Protein AF-A0A177KLY6-F1 (afdb_monomer)

Radius of gyration: 17.16 Å; Cα contacts (8 Å, |Δi|>4): 211; chains: 1; bounding box: 44×22×56 Å

Nearest PDB structures (foldseek):
  7yfz-assembly1_y  TM=7.724E-01  e=1.434E-05  uncultured cyanophage
  3pqi-assembly1_A  TM=6.441E-01  e=3.588E-03  Bacteriophage sp.
  7qo5-assembly1_I  TM=6.686E-01  e=2.870E-01  Saccharomyces cerevisiae
  5gjq-assembly1_J  TM=6.027E-01  e=7.962E-01  Homo sapiens
  7oyb-assembly1_X2  TM=3.563E-01  e=3.047E-01  Danio rerio

Sequence (114 aa):
MAGTDSIFYQRLLEDFSAQLYVAAPARVIKLNPDRTADVVPLFKEDGAEASPLLGVPYLRHIEAGEGVSSIKKGSAVWLNFADRAIDNMVGAKSFDPEFSRRHERKDAVIVGVF

Structure (mmCIF, N/CA/C/O backbone):
data_AF-A0A177KLY6-F1
#
_entry.id   AF-A0A177KLY6-F1
#
loop_
_atom_site.group_PDB
_atom_site.id
_atom_site.type_symbol
_atom_site.label_atom_id
_atom_site.label_alt_id
_atom_site.label_comp_id
_atom_site.label_asym_id
_atom_site.label_entity_id
_atom_site.label_seq_id
_atom_site.pdbx_PDB_ins_code
_atom_site.Cartn_x
_atom_site.Cartn_y
_atom_site.Cartn_z
_atom_site.occupancy
_atom_site.B_iso_or_equiv
_atom_site.auth_seq_id
_atom_site.auth_comp_id
_atom_site.auth_asym_id
_atom_site.auth_atom_id
_atom_site.pdbx_PDB_model_num
ATOM 1 N N . MET A 1 1 ? 24.261 -9.772 -31.778 1.00 53.41 1 MET A N 1
ATOM 2 C CA . MET A 1 1 ? 23.465 -8.540 -31.604 1.00 53.41 1 MET A CA 1
ATOM 3 C C . MET A 1 1 ? 22.012 -8.958 -31.541 1.00 53.41 1 MET A C 1
ATOM 5 O O . MET A 1 1 ? 21.583 -9.651 -32.453 1.00 53.41 1 MET A O 1
ATOM 9 N N . ALA A 1 2 ? 21.293 -8.632 -30.467 1.00 59.81 2 ALA A N 1
ATOM 10 C CA . ALA A 1 2 ? 19.843 -8.806 -30.458 1.00 59.81 2 ALA A CA 1
ATOM 11 C C . ALA A 1 2 ? 19.239 -7.889 -31.539 1.00 59.81 2 ALA A C 1
ATOM 13 O O . ALA A 1 2 ? 19.708 -6.760 -31.700 1.00 59.81 2 ALA A O 1
ATOM 14 N N . GLY A 1 3 ? 18.282 -8.387 -32.324 1.00 81.25 3 GLY A N 1
ATOM 15 C CA . GLY A 1 3 ? 17.629 -7.590 -33.365 1.00 81.25 3 GLY A CA 1
ATOM 16 C C . GLY A 1 3 ? 16.824 -6.435 -32.762 1.00 81.25 3 GLY A C 1
ATOM 17 O O . GLY A 1 3 ? 16.441 -6.491 -31.593 1.00 81.25 3 GLY A O 1
ATOM 18 N N . THR A 1 4 ? 16.549 -5.396 -33.553 1.00 81.88 4 THR A N 1
ATOM 19 C CA . THR A 1 4 ? 15.761 -4.217 -33.140 1.00 81.88 4 THR A CA 1
ATOM 20 C C . THR A 1 4 ? 14.429 -4.603 -32.486 1.00 81.88 4 THR A C 1
ATOM 22 O O . THR A 1 4 ? 14.054 -4.029 -31.464 1.00 81.88 4 THR A O 1
ATOM 25 N N . ASP A 1 5 ? 13.772 -5.644 -33.001 1.00 86.88 5 ASP A N 1
ATOM 26 C CA . ASP A 1 5 ? 12.518 -6.175 -32.459 1.00 86.88 5 ASP A CA 1
ATOM 27 C C . ASP A 1 5 ? 12.691 -6.744 -31.044 1.00 86.88 5 ASP A C 1
ATOM 29 O O . ASP A 1 5 ? 11.856 -6.515 -30.173 1.00 86.88 5 ASP A O 1
ATOM 33 N N . SER A 1 6 ? 13.802 -7.435 -30.768 1.00 90.81 6 SER A N 1
ATOM 34 C CA . SER A 1 6 ? 14.091 -7.976 -29.434 1.00 90.81 6 SER A CA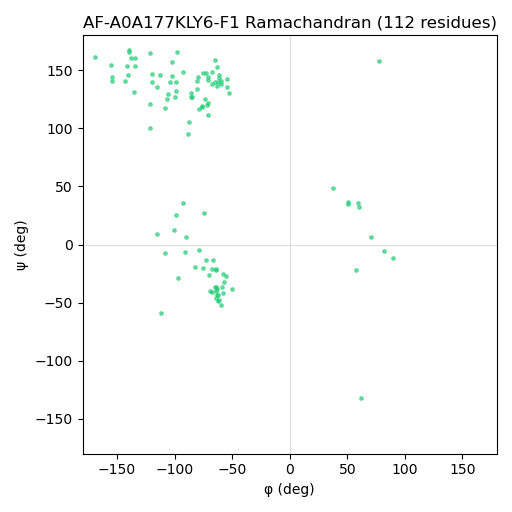 1
ATOM 35 C C . SER A 1 6 ? 14.242 -6.867 -28.392 1.00 90.81 6 SER A C 1
ATOM 37 O O . SER A 1 6 ? 13.767 -7.020 -27.271 1.00 90.81 6 SER A O 1
ATOM 39 N N . ILE A 1 7 ? 14.854 -5.739 -28.768 1.00 90.88 7 ILE A N 1
ATOM 40 C CA . ILE A 1 7 ? 14.999 -4.572 -27.885 1.00 90.88 7 ILE A CA 1
ATOM 41 C C . ILE A 1 7 ? 13.632 -3.934 -27.614 1.00 90.88 7 ILE A C 1
ATOM 43 O O . ILE A 1 7 ? 13.353 -3.551 -26.479 1.00 90.88 7 ILE A O 1
ATOM 47 N N . PHE A 1 8 ? 12.772 -3.838 -28.634 1.00 93.94 8 PHE A N 1
ATOM 48 C CA . PHE A 1 8 ? 11.411 -3.329 -28.469 1.00 93.94 8 PHE A CA 1
ATOM 49 C C . PHE A 1 8 ? 10.605 -4.178 -27.479 1.00 93.94 8 PHE A C 1
ATOM 51 O O . PHE A 1 8 ? 10.075 -3.637 -26.510 1.00 93.94 8 PHE A O 1
ATOM 58 N N . TYR A 1 9 ? 10.552 -5.501 -27.672 1.00 94.88 9 TYR A N 1
ATOM 59 C CA . TYR A 1 9 ? 9.793 -6.380 -26.776 1.00 94.88 9 TYR A CA 1
ATOM 60 C C . TYR A 1 9 ? 10.360 -6.405 -25.361 1.00 94.88 9 TYR A C 1
ATOM 62 O O . TYR A 1 9 ? 9.592 -6.445 -24.407 1.00 94.88 9 TYR A O 1
ATOM 70 N N . GLN A 1 10 ? 11.683 -6.347 -25.210 1.00 94.25 10 GLN A N 1
ATOM 71 C CA . GLN A 1 10 ? 12.295 -6.287 -23.890 1.00 94.25 10 GLN A CA 1
ATOM 72 C C . GLN A 1 10 ? 11.856 -5.031 -23.128 1.00 94.25 10 GLN A C 1
ATOM 74 O O . GLN A 1 10 ? 11.395 -5.144 -21.997 1.00 94.25 10 GLN A O 1
ATOM 79 N N . ARG A 1 11 ? 11.910 -3.857 -23.768 1.00 93.38 11 ARG A N 1
ATOM 80 C CA . ARG A 1 11 ? 11.445 -2.603 -23.155 1.00 93.38 11 ARG A CA 1
ATOM 81 C C . ARG A 1 11 ? 9.958 -2.637 -22.839 1.00 93.38 11 ARG A C 1
ATOM 83 O O . ARG A 1 11 ? 9.568 -2.264 -21.746 1.00 93.38 11 ARG A O 1
ATOM 90 N N . LEU A 1 12 ? 9.139 -3.155 -23.756 1.00 93.62 12 LEU A N 1
ATOM 91 C CA . LEU A 1 12 ? 7.704 -3.308 -23.521 1.00 93.62 12 LEU A CA 1
ATOM 92 C C . LEU A 1 12 ? 7.419 -4.181 -22.288 1.00 93.62 12 LEU A C 1
ATOM 94 O O . LEU A 1 12 ? 6.531 -3.863 -21.503 1.00 93.62 12 LEU A O 1
ATOM 98 N N . LEU A 1 13 ? 8.161 -5.279 -22.117 1.00 94.25 13 LEU A N 1
ATOM 99 C CA . LEU A 1 13 ? 8.013 -6.167 -20.964 1.00 94.25 13 LEU A CA 1
ATOM 100 C C . LEU A 1 13 ? 8.497 -5.514 -19.667 1.00 94.25 13 LEU A C 1
ATOM 102 O O . LEU A 1 13 ? 7.849 -5.687 -18.635 1.00 94.25 13 LEU A O 1
ATOM 106 N N . GLU A 1 14 ? 9.602 -4.772 -19.712 1.00 92.38 14 GLU A N 1
ATOM 107 C CA . GLU A 1 14 ? 10.123 -4.004 -18.576 1.00 92.38 14 GLU A CA 1
ATOM 108 C C . GLU A 1 14 ? 9.116 -2.922 -18.146 1.00 92.38 14 GLU A C 1
ATOM 110 O O . GLU A 1 14 ? 8.734 -2.878 -16.975 1.00 92.38 14 GLU A O 1
ATOM 115 N N . ASP A 1 15 ? 8.598 -2.141 -19.097 1.00 90.81 15 ASP A N 1
ATOM 116 C CA . ASP A 1 15 ? 7.612 -1.081 -18.862 1.00 90.81 15 ASP A CA 1
ATOM 117 C C . ASP A 1 15 ? 6.293 -1.640 -18.320 1.00 90.81 15 ASP A C 1
ATOM 119 O O . ASP A 1 15 ? 5.719 -1.098 -17.375 1.00 90.81 15 ASP A O 1
ATOM 123 N N . PHE A 1 16 ? 5.811 -2.748 -18.889 1.00 90.62 16 PHE A N 1
ATOM 124 C CA . PHE A 1 16 ? 4.601 -3.408 -18.410 1.00 90.62 16 PHE A CA 1
ATOM 125 C C . PHE A 1 16 ? 4.788 -3.948 -16.989 1.00 90.62 16 PHE A C 1
ATOM 127 O O . PHE A 1 16 ? 3.940 -3.727 -16.128 1.00 90.62 16 PHE A O 1
ATOM 134 N N . SER A 1 17 ? 5.915 -4.613 -16.721 1.00 88.62 17 SER A N 1
ATOM 135 C CA . SER A 1 17 ? 6.206 -5.183 -15.401 1.00 88.62 17 SER A CA 1
ATOM 136 C C . SER A 1 17 ? 6.335 -4.102 -14.329 1.00 88.62 17 SER A C 1
ATOM 138 O O . SER A 1 17 ? 5.869 -4.301 -13.210 1.00 88.62 17 SER A O 1
ATOM 140 N N . ALA A 1 18 ? 6.904 -2.941 -14.668 1.00 86.75 18 ALA A N 1
ATOM 141 C CA . ALA A 1 18 ? 7.018 -1.800 -13.760 1.00 86.75 18 ALA A CA 1
ATOM 142 C C . ALA A 1 18 ? 5.655 -1.213 -13.345 1.00 86.75 18 ALA A C 1
ATOM 144 O O . ALA A 1 18 ? 5.557 -0.573 -12.299 1.00 86.75 18 ALA A O 1
ATOM 145 N N . GLN A 1 19 ? 4.600 -1.447 -14.133 1.00 88.56 19 GLN A N 1
ATOM 146 C CA . GLN A 1 19 ? 3.236 -0.998 -13.834 1.00 88.56 19 GLN A CA 1
ATOM 147 C C . GLN A 1 19 ? 2.411 -2.027 -13.047 1.00 88.56 19 GLN A C 1
ATOM 149 O O . GLN A 1 19 ? 1.296 -1.720 -12.625 1.00 88.56 19 GLN A O 1
ATOM 154 N N . LEU A 1 20 ? 2.935 -3.237 -12.824 1.00 91.25 20 LEU A N 1
ATOM 155 C CA . LEU A 1 20 ? 2.264 -4.269 -12.038 1.00 91.25 20 LEU A CA 1
ATOM 156 C C . LEU A 1 20 ? 2.617 -4.122 -10.557 1.00 91.25 20 LEU A C 1
ATOM 158 O O . LEU A 1 20 ? 3.613 -4.663 -10.073 1.00 91.25 20 LEU A O 1
ATOM 162 N N . TYR A 1 21 ? 1.768 -3.424 -9.809 1.00 92.81 21 TYR A N 1
ATOM 163 C CA . TYR A 1 21 ? 1.913 -3.357 -8.361 1.00 92.81 21 TYR A CA 1
ATOM 164 C C . TYR A 1 21 ? 1.428 -4.674 -7.738 1.00 92.81 21 TYR A C 1
ATOM 166 O O . TYR A 1 21 ? 0.274 -5.060 -7.895 1.00 92.81 21 TYR A O 1
ATOM 174 N N . VAL A 1 22 ? 2.328 -5.378 -7.044 1.00 94.69 22 VAL A N 1
ATOM 175 C CA . VAL A 1 22 ? 2.052 -6.690 -6.421 1.00 94.69 22 VAL A CA 1
ATOM 176 C C . VAL A 1 22 ? 2.071 -6.584 -4.903 1.00 94.69 22 VAL A C 1
ATOM 178 O O . VAL A 1 22 ? 1.069 -6.832 -4.233 1.00 94.69 22 VAL A O 1
ATOM 181 N N . ALA A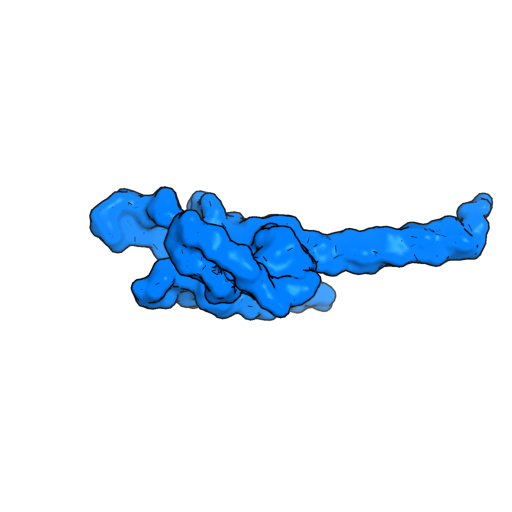 1 23 ? 3.203 -6.145 -4.357 1.00 95.75 23 ALA A N 1
ATOM 182 C CA . ALA A 1 23 ? 3.380 -5.916 -2.936 1.00 95.75 23 ALA A CA 1
ATOM 183 C C . ALA A 1 23 ? 4.479 -4.882 -2.693 1.00 95.75 23 ALA A C 1
ATOM 185 O O . ALA A 1 23 ? 5.378 -4.712 -3.519 1.00 95.75 23 ALA A O 1
ATOM 186 N N . ALA A 1 24 ? 4.418 -4.194 -1.556 1.00 95.94 24 ALA A N 1
ATOM 187 C CA . ALA A 1 24 ? 5.454 -3.246 -1.164 1.00 95.94 24 ALA A CA 1
ATOM 188 C C . ALA A 1 24 ? 5.506 -3.063 0.358 1.00 95.94 24 ALA A C 1
ATOM 190 O O . ALA A 1 24 ? 4.458 -3.016 1.008 1.00 95.94 24 ALA A O 1
ATOM 191 N N . PRO A 1 25 ? 6.699 -2.880 0.947 1.00 97.00 25 PRO A N 1
ATOM 192 C CA . PRO A 1 25 ? 6.801 -2.370 2.299 1.00 97.00 25 PRO A CA 1
ATOM 193 C C . PRO A 1 25 ? 6.413 -0.887 2.321 1.00 97.00 25 PRO A C 1
ATOM 195 O O . PRO A 1 25 ? 6.762 -0.116 1.422 1.00 97.00 25 PRO A O 1
ATOM 198 N N . ALA A 1 26 ? 5.718 -0.469 3.371 1.00 97.62 26 ALA A N 1
ATOM 199 C CA . ALA A 1 26 ? 5.296 0.910 3.573 1.00 97.62 26 ALA A CA 1
ATOM 200 C C . ALA A 1 26 ? 5.443 1.327 5.038 1.00 97.62 26 ALA A C 1
ATOM 202 O O . ALA A 1 26 ? 5.606 0.497 5.931 1.00 97.62 26 ALA A O 1
ATOM 203 N N . ARG A 1 27 ? 5.374 2.632 5.294 1.00 97.25 27 ARG A N 1
ATOM 204 C CA . ARG A 1 27 ? 5.324 3.207 6.639 1.00 97.25 27 ARG A CA 1
ATOM 205 C C . ARG A 1 27 ? 3.998 3.912 6.854 1.00 97.25 27 ARG A C 1
ATOM 207 O O . ARG A 1 27 ? 3.577 4.709 6.020 1.00 97.25 27 ARG A O 1
ATOM 214 N N . VAL A 1 28 ? 3.392 3.687 8.011 1.00 96.81 28 VAL A N 1
ATOM 215 C CA . VAL A 1 28 ? 2.168 4.380 8.422 1.00 96.81 28 VAL A CA 1
ATOM 216 C C . VAL A 1 28 ? 2.475 5.832 8.750 1.00 96.81 28 VAL A C 1
ATOM 218 O O . VAL A 1 28 ? 3.269 6.121 9.648 1.00 96.81 28 VAL A O 1
ATOM 221 N N . ILE A 1 29 ? 1.812 6.756 8.065 1.00 97.38 29 ILE A N 1
ATOM 222 C CA . ILE A 1 29 ? 1.904 8.191 8.356 1.00 97.38 29 ILE A CA 1
ATOM 223 C C . ILE A 1 29 ? 0.746 8.666 9.237 1.00 97.38 29 ILE A C 1
ATOM 225 O O . ILE A 1 29 ? 0.935 9.578 10.049 1.00 97.38 29 ILE A O 1
ATOM 229 N N . LYS A 1 30 ? -0.419 8.013 9.140 1.00 95.75 30 LYS A N 1
ATOM 230 C CA . LYS A 1 30 ? -1.612 8.314 9.934 1.00 95.75 30 LYS A CA 1
ATOM 231 C C . LYS A 1 30 ? -2.504 7.077 10.052 1.00 95.75 30 LYS A C 1
ATOM 233 O O . LYS A 1 30 ? -2.667 6.344 9.087 1.00 95.75 30 LYS A O 1
ATOM 238 N N . LEU A 1 31 ? -3.084 6.867 11.231 1.00 93.38 31 LEU A N 1
ATOM 239 C CA . LEU A 1 31 ? -4.122 5.861 11.455 1.00 93.38 31 LEU A CA 1
ATOM 240 C C . LEU A 1 31 ? -5.490 6.555 11.426 1.00 93.38 31 LEU A C 1
ATOM 242 O O . LEU A 1 31 ? -5.651 7.602 12.060 1.00 93.38 31 LEU A O 1
ATOM 246 N N . ASN A 1 32 ? -6.445 5.996 10.689 1.00 93.12 32 ASN A N 1
ATOM 247 C CA . ASN A 1 32 ? -7.797 6.532 10.551 1.00 93.12 32 ASN A CA 1
ATOM 248 C C . ASN A 1 32 ? -8.786 5.729 11.428 1.00 93.12 32 ASN A C 1
ATOM 250 O O . ASN A 1 32 ? -8.506 4.586 11.794 1.00 93.12 32 ASN A O 1
ATOM 254 N N . PRO A 1 33 ? -9.941 6.309 11.803 1.00 87.00 33 PRO A N 1
ATOM 255 C CA . PRO A 1 33 ? -10.895 5.668 12.716 1.00 87.00 33 PRO A CA 1
ATOM 256 C C . PRO A 1 33 ? -11.686 4.497 12.102 1.00 87.00 33 PRO A C 1
ATOM 258 O O . PRO A 1 33 ? -12.322 3.739 12.828 1.00 87.00 33 PRO A O 1
ATOM 261 N N . ASP A 1 34 ? -11.665 4.337 10.782 1.00 88.50 34 ASP A N 1
ATOM 262 C CA . ASP A 1 34 ? -12.479 3.400 9.997 1.00 88.50 34 ASP A CA 1
ATOM 263 C C . ASP A 1 34 ? -11.742 2.102 9.615 1.00 88.50 34 ASP A C 1
ATOM 265 O O . ASP A 1 34 ? -12.099 1.434 8.647 1.00 88.50 34 ASP A O 1
ATOM 269 N N . ARG A 1 35 ? -10.730 1.713 10.402 1.00 89.12 35 ARG A N 1
ATOM 270 C CA . ARG A 1 35 ? -9.815 0.591 10.114 1.00 89.12 35 ARG A CA 1
ATOM 271 C C . ARG A 1 35 ? -9.043 0.746 8.804 1.00 89.12 35 ARG A C 1
ATOM 273 O O . ARG A 1 35 ? -8.736 -0.226 8.110 1.00 89.12 35 ARG A O 1
ATOM 280 N N . THR A 1 36 ? -8.685 1.989 8.509 1.00 93.69 36 THR A N 1
ATOM 281 C CA . THR A 1 36 ? -7.760 2.328 7.436 1.00 93.69 36 THR A CA 1
ATOM 282 C C . THR A 1 36 ? -6.550 3.086 7.973 1.00 93.69 36 THR A C 1
ATOM 284 O O . THR A 1 36 ? 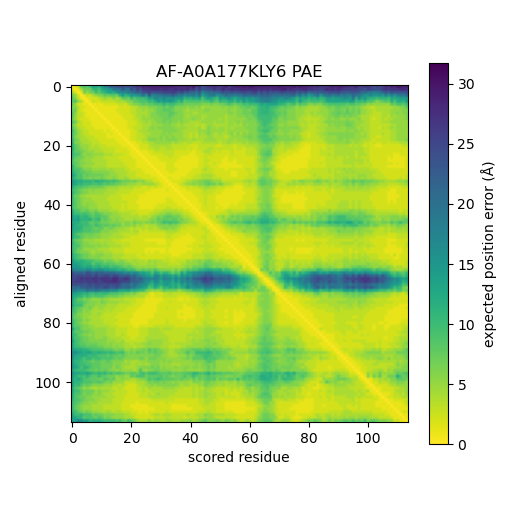-6.533 3.577 9.107 1.00 93.69 36 THR A O 1
ATOM 287 N N . ALA A 1 37 ? -5.504 3.174 7.165 1.00 95.50 37 ALA A N 1
ATOM 288 C CA . ALA A 1 37 ? -4.329 3.969 7.459 1.00 95.50 37 ALA A CA 1
ATOM 289 C C . ALA A 1 37 ? -3.829 4.663 6.196 1.00 95.50 37 ALA A C 1
ATOM 291 O O . ALA A 1 37 ? -3.869 4.105 5.100 1.00 95.50 37 ALA A O 1
ATOM 292 N N . ASP A 1 38 ? -3.299 5.865 6.369 1.00 97.19 38 ASP A N 1
ATOM 293 C CA . ASP A 1 38 ? -2.532 6.520 5.325 1.00 97.19 38 ASP A CA 1
ATOM 294 C C . ASP A 1 38 ? -1.084 6.030 5.444 1.00 97.19 38 ASP A C 1
ATOM 296 O O . ASP A 1 38 ? -0.489 6.030 6.535 1.00 97.19 38 ASP A O 1
ATOM 300 N N . VAL A 1 39 ? -0.505 5.601 4.327 1.00 97.31 39 VAL A N 1
ATOM 301 C CA . VAL A 1 39 ? 0.811 4.957 4.270 1.00 97.31 39 VAL A CA 1
ATOM 302 C C . VAL A 1 39 ? 1.661 5.532 3.147 1.00 97.31 39 VAL A C 1
ATOM 304 O O . VAL A 1 39 ? 1.150 6.011 2.143 1.00 97.31 39 VAL A O 1
ATOM 307 N N . VAL A 1 40 ? 2.979 5.459 3.294 1.00 97.19 40 VAL A N 1
ATOM 308 C CA . VAL A 1 40 ? 3.937 5.824 2.243 1.00 97.19 40 VAL A CA 1
ATOM 309 C C . VAL A 1 40 ? 4.799 4.602 1.935 1.00 97.19 40 VAL A C 1
ATOM 311 O O . VAL A 1 40 ? 5.442 4.098 2.863 1.00 97.19 40 VAL A O 1
ATOM 314 N N . PRO A 1 41 ? 4.814 4.093 0.688 1.00 96.44 41 PRO A N 1
ATOM 315 C CA . PRO A 1 41 ? 5.734 3.032 0.286 1.00 96.44 41 PRO A CA 1
ATOM 316 C C . PRO A 1 41 ? 7.194 3.403 0.570 1.00 96.44 41 PRO A C 1
ATOM 318 O O . PRO A 1 41 ? 7.589 4.556 0.425 1.00 96.44 41 PRO A O 1
ATOM 321 N N . LEU A 1 42 ? 7.999 2.424 0.986 1.00 96.31 42 LEU A N 1
ATOM 322 C CA . LEU A 1 42 ? 9.410 2.651 1.325 1.00 96.31 42 LEU A CA 1
ATOM 323 C C . LEU A 1 42 ? 10.332 2.658 0.101 1.00 96.31 42 LEU A C 1
ATOM 325 O O . LEU A 1 42 ? 11.455 3.157 0.185 1.00 96.31 42 LEU A O 1
ATOM 329 N N . PHE A 1 43 ? 9.884 2.096 -1.023 1.00 92.88 43 PHE A N 1
ATOM 330 C CA . PHE A 1 43 ? 10.617 2.199 -2.278 1.00 92.88 43 PHE A CA 1
ATOM 331 C C . PHE A 1 43 ? 10.601 3.641 -2.778 1.00 92.88 43 PHE A C 1
ATOM 333 O O . PHE A 1 43 ? 9.581 4.324 -2.709 1.00 92.88 43 PHE A O 1
ATOM 340 N N . LYS A 1 44 ? 11.749 4.096 -3.278 1.00 91.62 44 LYS A N 1
ATOM 341 C CA . LYS A 1 44 ? 11.856 5.403 -3.919 1.00 91.62 44 LYS A CA 1
ATOM 342 C C . LYS A 1 44 ? 11.361 5.318 -5.354 1.00 91.62 44 LYS A C 1
ATOM 344 O O . LYS A 1 44 ? 11.677 4.358 -6.052 1.00 91.62 44 LYS A O 1
ATOM 349 N N . GLU A 1 45 ? 10.660 6.353 -5.786 1.00 85.81 45 GLU A N 1
ATOM 350 C CA . GLU A 1 45 ? 10.226 6.544 -7.170 1.00 85.81 45 GLU A CA 1
ATOM 351 C C . GLU A 1 45 ? 11.075 7.685 -7.739 1.00 85.81 45 GLU A C 1
ATOM 353 O O . GLU A 1 45 ? 11.100 8.776 -7.172 1.00 85.81 45 GLU A O 1
ATOM 358 N N . ASP A 1 46 ? 11.873 7.407 -8.774 1.00 85.31 46 ASP A N 1
ATOM 359 C CA . ASP A 1 46 ? 12.776 8.381 -9.414 1.00 85.31 46 ASP A CA 1
ATOM 360 C C . ASP A 1 46 ? 13.696 9.146 -8.439 1.00 85.31 46 ASP A C 1
ATOM 362 O O . ASP A 1 46 ? 14.009 10.324 -8.603 1.00 85.31 46 ASP A O 1
ATOM 366 N N . GLY A 1 47 ? 14.141 8.461 -7.380 1.00 87.81 47 GLY A N 1
ATOM 367 C CA . GLY A 1 47 ? 15.015 9.025 -6.345 1.00 87.81 47 GLY A CA 1
ATOM 368 C C . GLY A 1 47 ? 14.299 9.847 -5.265 1.00 87.81 47 GLY A C 1
ATOM 369 O O . GLY A 1 47 ? 14.938 10.203 -4.268 1.00 87.81 47 GLY A O 1
ATOM 370 N N . ALA A 1 48 ? 12.992 10.079 -5.404 1.00 90.81 48 ALA A N 1
ATOM 371 C CA . ALA A 1 48 ? 12.141 10.750 -4.426 1.00 90.81 48 ALA A CA 1
ATOM 372 C C . ALA A 1 48 ? 11.367 9.753 -3.542 1.00 90.81 48 ALA A C 1
ATOM 374 O O . ALA A 1 48 ? 11.304 8.554 -3.821 1.00 90.81 48 ALA A O 1
ATOM 375 N N . GLU A 1 49 ? 10.796 10.245 -2.438 1.00 90.75 49 GLU A N 1
ATOM 376 C CA . GLU A 1 49 ? 9.825 9.460 -1.666 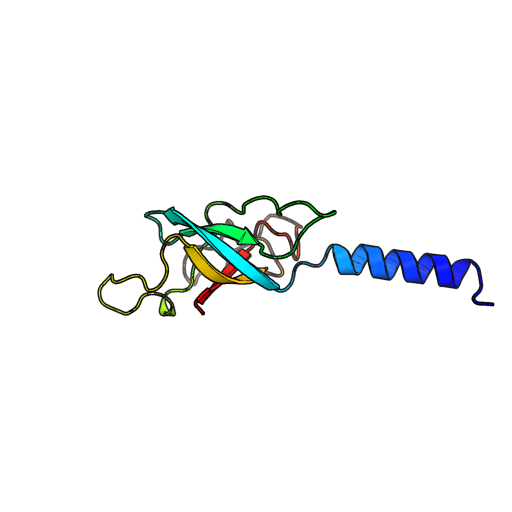1.00 90.75 49 GLU A CA 1
ATOM 377 C C . GLU A 1 49 ? 8.567 9.209 -2.507 1.00 90.75 49 GLU A C 1
ATOM 379 O O . GLU A 1 49 ? 8.097 10.099 -3.218 1.00 90.75 49 GLU A O 1
ATOM 384 N N . ALA A 1 50 ? 8.021 7.996 -2.414 1.00 92.88 50 ALA A N 1
ATOM 385 C CA . ALA A 1 50 ? 6.800 7.633 -3.114 1.00 92.88 50 ALA A CA 1
ATOM 386 C C . ALA A 1 50 ? 5.605 8.468 -2.630 1.00 92.88 50 ALA A C 1
ATOM 388 O O . ALA A 1 50 ? 5.528 8.887 -1.472 1.00 92.88 50 ALA A O 1
ATOM 389 N N . SER A 1 51 ? 4.617 8.645 -3.507 1.00 93.56 51 SER A N 1
ATOM 390 C CA . SER A 1 51 ? 3.372 9.317 -3.119 1.00 93.56 51 SER A CA 1
ATOM 391 C C . SER A 1 51 ? 2.629 8.546 -2.011 1.00 93.56 51 SER A C 1
ATOM 393 O O . SER A 1 51 ? 2.562 7.311 -2.072 1.00 93.56 51 SER A O 1
ATOM 395 N N . PRO A 1 52 ? 2.037 9.232 -1.014 1.00 95.69 52 PRO A N 1
ATOM 396 C CA . PRO A 1 52 ? 1.212 8.577 -0.008 1.00 95.69 52 PRO A CA 1
ATOM 397 C C . PRO A 1 52 ? -0.012 7.888 -0.617 1.00 95.69 52 PRO A C 1
ATOM 399 O O . PRO A 1 52 ? -0.648 8.409 -1.531 1.00 95.69 52 PRO A O 1
ATOM 402 N N . LEU A 1 53 ? -0.367 6.737 -0.056 1.00 96.31 53 LEU A N 1
ATOM 403 C CA . LEU A 1 53 ? -1.633 6.050 -0.273 1.00 96.31 53 LEU A CA 1
ATOM 404 C C . LEU A 1 53 ? -2.543 6.360 0.913 1.00 96.31 53 LEU A C 1
ATOM 406 O O . LEU A 1 53 ? -2.139 6.198 2.064 1.00 96.31 53 LEU A O 1
ATOM 410 N N . LEU A 1 54 ? -3.748 6.838 0.629 1.00 96.38 54 LEU A N 1
ATOM 411 C CA . LEU A 1 54 ? -4.692 7.306 1.640 1.00 96.38 54 LEU A CA 1
ATOM 412 C C . LEU A 1 54 ? -5.772 6.258 1.881 1.00 96.38 54 LEU A C 1
ATOM 414 O O . LEU A 1 54 ? -6.198 5.594 0.939 1.00 96.38 54 LEU A O 1
ATOM 418 N N . GLY A 1 55 ? -6.232 6.146 3.125 1.00 95.12 55 GLY A N 1
ATOM 419 C CA . GLY A 1 55 ? -7.373 5.296 3.462 1.00 95.12 55 GLY A CA 1
ATOM 420 C C . GLY A 1 55 ? -7.162 3.816 3.139 1.00 95.12 55 GLY A C 1
ATOM 421 O O . GLY A 1 55 ? -8.117 3.121 2.806 1.00 95.12 55 GLY A O 1
ATOM 422 N N . VAL A 1 56 ? -5.928 3.314 3.238 1.00 96.19 56 VAL A N 1
ATOM 423 C CA . VAL A 1 56 ? -5.619 1.917 2.921 1.00 96.19 56 VAL A CA 1
ATOM 424 C C . VAL A 1 56 ? -6.182 1.008 4.019 1.00 96.19 56 VAL A C 1
ATOM 426 O O . VAL A 1 56 ? -5.784 1.158 5.180 1.00 96.19 56 VAL A O 1
ATOM 429 N N . PRO A 1 57 ? -7.089 0.066 3.708 1.00 94.75 57 PRO A N 1
ATOM 430 C CA . PRO A 1 57 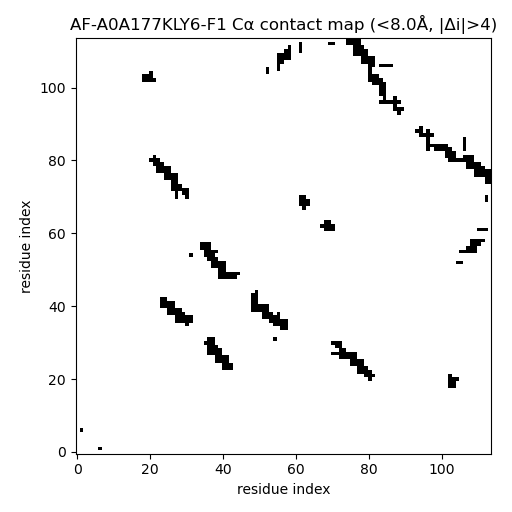? -7.645 -0.844 4.702 1.00 94.75 57 PRO A CA 1
ATOM 431 C C . PRO A 1 57 ? -6.578 -1.805 5.229 1.00 94.75 57 PRO A C 1
ATOM 433 O O . PRO A 1 57 ? -5.674 -2.220 4.498 1.00 94.75 57 PRO A O 1
ATOM 436 N N . TYR A 1 58 ? -6.702 -2.204 6.494 1.00 93.31 58 TYR A N 1
ATOM 437 C CA . TYR A 1 58 ? -5.839 -3.218 7.099 1.00 93.31 58 TYR A CA 1
ATOM 438 C C . TYR A 1 58 ? -6.632 -4.434 7.585 1.00 93.31 58 TYR A C 1
ATOM 440 O O . TYR A 1 58 ? -7.784 -4.337 8.012 1.00 93.31 58 TYR A O 1
ATOM 448 N N . LEU A 1 59 ? -6.016 -5.615 7.502 1.00 91.19 59 LEU A N 1
ATOM 449 C CA . LEU A 1 59 ? -6.666 -6.864 7.895 1.00 91.19 59 LEU A CA 1
ATOM 450 C C . LEU A 1 59 ? -6.844 -6.967 9.415 1.00 91.19 59 LEU A C 1
ATOM 452 O O . LEU A 1 59 ? -5.975 -6.591 10.194 1.00 91.19 59 LEU A O 1
ATOM 456 N N . ARG A 1 60 ? -7.959 -7.569 9.844 1.00 86.69 60 ARG A N 1
ATOM 457 C CA . ARG A 1 60 ? -8.360 -7.646 11.262 1.00 86.69 60 ARG A CA 1
ATOM 458 C C . ARG A 1 60 ? -7.323 -8.299 12.180 1.00 86.69 60 ARG A C 1
ATOM 460 O O . ARG A 1 60 ? -7.227 -7.922 13.337 1.00 86.69 60 ARG A O 1
ATOM 467 N N . HIS A 1 61 ? -6.554 -9.267 11.685 1.00 86.12 61 HIS A N 1
ATOM 468 C CA . HIS A 1 61 ? -5.551 -9.967 12.497 1.00 86.12 61 HIS A CA 1
ATOM 469 C C . HIS A 1 61 ? -4.384 -9.063 12.938 1.00 86.12 61 HIS A C 1
ATOM 471 O O . HIS A 1 61 ? -3.601 -9.452 13.796 1.00 86.12 61 HIS A O 1
ATOM 477 N N . ILE A 1 62 ? -4.261 -7.874 12.343 1.00 86.19 62 ILE A N 1
ATOM 478 C CA . ILE A 1 62 ? -3.279 -6.855 12.720 1.00 86.19 62 ILE A CA 1
ATOM 479 C C . ILE A 1 62 ? -3.698 -6.148 14.020 1.00 86.19 62 ILE A C 1
ATOM 481 O O . ILE A 1 62 ? -2.872 -5.569 14.726 1.00 86.19 62 ILE A O 1
ATOM 485 N N . GLU A 1 63 ? -4.972 -6.204 14.391 1.00 80.00 63 GLU A N 1
ATOM 486 C CA . GLU A 1 63 ? -5.430 -5.735 15.695 1.00 80.00 63 GLU A CA 1
ATOM 487 C C . GLU A 1 63 ? -4.989 -6.757 16.758 1.00 80.00 63 GLU A C 1
ATOM 489 O O . GLU A 1 63 ? -5.295 -7.943 16.652 1.00 80.00 63 GLU A O 1
ATOM 494 N N . ALA A 1 64 ? -4.275 -6.318 17.797 1.00 64.44 64 ALA A N 1
ATOM 495 C CA . ALA A 1 64 ? -3.700 -7.168 18.845 1.00 64.44 64 ALA A CA 1
ATOM 496 C C . ALA A 1 64 ? -4.745 -7.708 19.852 1.00 64.44 64 ALA A C 1
ATOM 498 O O . ALA A 1 64 ? -4.415 -7.997 20.999 1.00 64.44 64 ALA A O 1
ATOM 499 N N . GLY A 1 65 ? -6.005 -7.865 19.435 1.00 59.94 65 GLY A N 1
ATOM 500 C CA . GLY A 1 65 ? -7.133 -8.154 20.323 1.00 59.94 65 GLY A CA 1
ATOM 501 C C . GLY A 1 65 ? -7.624 -6.916 21.091 1.00 59.94 65 GLY A C 1
ATOM 502 O O . GLY A 1 65 ? -6.924 -5.914 21.198 1.00 59.94 65 GLY A O 1
ATOM 503 N N . GLU A 1 66 ? -8.880 -6.965 21.553 1.00 55.09 66 GLU A N 1
ATOM 504 C CA . GLU A 1 66 ? -9.569 -5.932 22.362 1.00 55.09 66 GLU A CA 1
ATOM 505 C C . GLU A 1 66 ? -9.253 -4.463 22.007 1.00 55.09 66 GLU A C 1
ATOM 507 O O . GLU A 1 66 ? -8.959 -3.638 22.866 1.00 55.09 66 GLU A O 1
ATOM 512 N N . GLY A 1 67 ? -9.310 -4.109 20.719 1.00 55.19 67 GLY A N 1
ATOM 513 C CA . GLY A 1 67 ? -9.163 -2.716 20.278 1.00 55.19 67 GLY A CA 1
ATOM 514 C C . GLY A 1 67 ? -7.753 -2.127 20.418 1.00 55.19 67 GLY A C 1
ATOM 515 O O . GLY A 1 67 ? -7.570 -0.939 20.152 1.00 55.19 67 GLY A O 1
ATOM 516 N N . VAL A 1 68 ? -6.745 -2.927 20.784 1.00 57.75 68 VAL A N 1
ATOM 517 C CA . VAL A 1 68 ? -5.345 -2.492 20.800 1.00 57.75 68 VAL A CA 1
ATOM 518 C C . VAL A 1 68 ? -4.747 -2.728 19.419 1.00 57.75 68 VAL A C 1
ATOM 520 O O . VAL A 1 68 ? -4.470 -3.847 19.005 1.00 57.75 68 VAL A O 1
ATOM 523 N N . SER A 1 69 ? -4.558 -1.655 18.664 1.00 66.38 69 SER A N 1
ATOM 524 C CA . SER A 1 69 ? -3.964 -1.712 17.332 1.00 66.38 69 SER A CA 1
ATOM 525 C C . SER A 1 69 ? -2.442 -1.905 17.423 1.00 66.38 69 SER A C 1
ATOM 527 O O . SER A 1 69 ? -1.749 -1.035 17.952 1.00 66.38 69 SER A O 1
ATOM 529 N N . SER A 1 70 ? -1.896 -3.013 16.896 1.00 78.56 70 SER A N 1
ATOM 530 C CA . SER A 1 70 ? -0.430 -3.181 16.763 1.00 78.56 70 SER A CA 1
ATOM 531 C C . SER A 1 70 ? 0.163 -2.207 15.734 1.00 78.56 70 SER A C 1
ATOM 533 O O . SER A 1 70 ? 1.344 -1.855 15.777 1.00 78.56 70 SER A O 1
ATOM 535 N N . ILE A 1 71 ? -0.691 -1.711 14.836 1.00 89.06 71 ILE A N 1
ATOM 536 C CA . ILE A 1 71 ? -0.371 -0.678 13.865 1.00 89.06 71 ILE A CA 1
ATOM 537 C C . ILE A 1 71 ? -0.528 0.711 14.498 1.00 89.06 71 ILE A C 1
ATOM 539 O O . ILE A 1 71 ? -1.571 1.058 15.057 1.00 89.06 71 ILE A O 1
ATOM 543 N N . LYS A 1 72 ? 0.526 1.525 14.403 1.00 90.81 72 LYS A N 1
ATOM 544 C CA . LYS A 1 72 ? 0.562 2.923 14.850 1.00 90.81 72 LYS A CA 1
ATOM 545 C C . LYS A 1 72 ? 1.319 3.776 13.838 1.00 90.81 72 LYS A C 1
ATOM 547 O O . LYS A 1 72 ? 2.013 3.258 12.965 1.00 90.81 72 LYS A O 1
ATOM 552 N N . LYS A 1 73 ? 1.226 5.101 13.967 1.00 95.00 73 LYS A N 1
ATOM 553 C CA . LYS A 1 73 ? 2.063 6.016 13.180 1.00 95.00 73 LYS A CA 1
ATOM 554 C C . LYS A 1 73 ? 3.542 5.642 13.339 1.00 95.00 73 LYS A C 1
ATOM 556 O O . LYS A 1 73 ? 4.025 5.481 14.457 1.00 95.00 73 LYS A O 1
ATOM 561 N N . GLY A 1 74 ? 4.242 5.526 12.217 1.00 94.94 74 GLY A N 1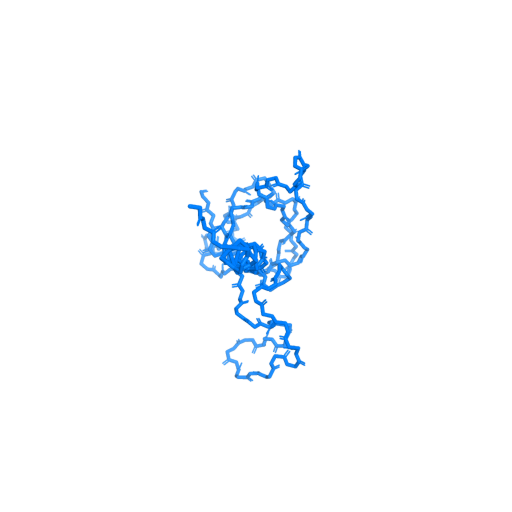
ATOM 562 C CA . GLY A 1 74 ? 5.642 5.119 12.147 1.00 94.94 74 GLY A CA 1
ATOM 563 C C . GLY A 1 74 ? 5.871 3.612 12.016 1.00 94.94 74 GLY A C 1
ATOM 564 O O . GLY A 1 74 ? 6.993 3.235 11.693 1.00 94.94 74 GLY A O 1
ATOM 565 N N . SER A 1 75 ? 4.856 2.758 12.207 1.00 94.38 75 SER A N 1
ATOM 566 C CA . SER A 1 75 ? 4.993 1.315 11.974 1.00 94.38 75 SER A CA 1
ATOM 567 C C . SER A 1 75 ? 5.370 1.027 10.521 1.00 94.38 75 SER A C 1
ATOM 569 O O . SER A 1 75 ? 4.812 1.631 9.599 1.00 94.38 75 SER A O 1
ATOM 571 N N . ALA A 1 76 ? 6.292 0.084 10.331 1.00 96.00 76 ALA A N 1
ATOM 572 C CA . ALA A 1 76 ? 6.538 -0.534 9.038 1.00 96.00 76 ALA A CA 1
ATOM 573 C C . ALA A 1 76 ? 5.486 -1.623 8.801 1.00 96.00 76 ALA A C 1
ATOM 575 O O . ALA A 1 76 ? 5.196 -2.424 9.691 1.00 96.00 76 ALA A O 1
ATOM 576 N N . VAL A 1 77 ? 4.907 -1.641 7.608 1.00 96.44 77 VAL A N 1
ATOM 577 C CA . VAL A 1 77 ? 3.819 -2.542 7.227 1.00 96.44 77 VAL A CA 1
ATOM 578 C C . VAL A 1 77 ? 4.072 -3.148 5.857 1.00 96.44 77 VAL A C 1
ATOM 580 O O . VAL A 1 77 ? 4.848 -2.610 5.065 1.00 96.44 77 VAL A O 1
ATOM 583 N N . TRP A 1 78 ? 3.402 -4.259 5.572 1.00 97.25 78 TRP A N 1
ATOM 584 C CA . TRP A 1 78 ? 3.426 -4.900 4.263 1.00 97.25 78 TRP A CA 1
ATOM 585 C C . TRP A 1 78 ? 2.105 -4.670 3.530 1.00 97.25 78 TRP A C 1
ATOM 587 O O . TRP A 1 78 ? 1.034 -4.971 4.064 1.00 97.25 78 TRP A O 1
ATOM 597 N N . LEU A 1 79 ? 2.186 -4.126 2.316 1.00 97.50 79 LEU A N 1
ATOM 598 C CA . LEU A 1 79 ? 1.054 -3.925 1.417 1.00 97.50 79 LEU A CA 1
ATOM 599 C C . LEU A 1 79 ? 0.996 -5.051 0.393 1.00 97.50 79 LEU A C 1
ATOM 601 O O . LEU A 1 79 ? 2.026 -5.403 -0.178 1.00 97.50 79 LEU A O 1
ATOM 605 N N . ASN A 1 80 ? -0.212 -5.516 0.096 1.00 97.06 80 ASN A N 1
ATOM 606 C CA . ASN A 1 80 ? -0.530 -6.224 -1.140 1.00 97.06 80 ASN A CA 1
ATOM 607 C C . ASN A 1 80 ? -1.476 -5.361 -1.973 1.00 97.06 80 ASN A C 1
ATOM 609 O O . ASN A 1 80 ? -2.325 -4.671 -1.412 1.00 97.06 80 ASN A O 1
ATOM 613 N N . PHE A 1 81 ? -1.355 -5.420 -3.293 1.00 96.44 81 PHE A N 1
ATOM 614 C CA . PHE A 1 81 ? -2.257 -4.732 -4.214 1.00 96.44 81 PHE A CA 1
ATOM 615 C C . PHE A 1 81 ? -3.182 -5.756 -4.862 1.00 96.44 81 PHE A C 1
ATOM 617 O O . PHE A 1 81 ? -2.729 -6.797 -5.337 1.00 96.44 81 PHE A O 1
ATOM 624 N N . ALA A 1 82 ? -4.484 -5.490 -4.839 1.00 94.62 82 ALA A N 1
ATOM 625 C CA . ALA A 1 82 ? -5.463 -6.405 -5.397 1.00 94.62 82 ALA A CA 1
ATOM 626 C C . ALA A 1 82 ? -5.421 -6.406 -6.934 1.00 94.62 82 ALA A C 1
ATOM 628 O O . ALA A 1 82 ? -5.198 -5.388 -7.591 1.00 94.62 82 ALA A O 1
ATOM 629 N N . ASP A 1 83 ? -5.719 -7.564 -7.520 1.00 93.12 83 ASP A N 1
ATOM 630 C CA . ASP A 1 83 ? -5.797 -7.735 -8.975 1.00 93.12 83 ASP A CA 1
ATOM 631 C C . ASP A 1 83 ? -6.916 -6.898 -9.615 1.00 93.12 83 ASP A C 1
ATOM 633 O O . ASP A 1 83 ? -6.911 -6.665 -10.825 1.00 93.12 83 ASP A O 1
ATOM 637 N N . ARG A 1 84 ? -7.910 -6.485 -8.820 1.00 93.38 84 ARG A N 1
ATOM 638 C CA . ARG A 1 84 ? -9.108 -5.750 -9.235 1.00 93.38 84 ARG A CA 1
ATOM 639 C C . ARG A 1 84 ? -9.429 -4.649 -8.239 1.00 93.38 84 ARG A C 1
ATOM 641 O O . ARG A 1 84 ? -9.038 -4.733 -7.079 1.00 93.38 84 ARG A O 1
ATOM 648 N N . ALA A 1 85 ? -10.212 -3.682 -8.703 1.00 93.50 85 ALA A N 1
ATOM 649 C CA . ALA A 1 85 ? -10.768 -2.637 -7.864 1.00 93.50 85 ALA A CA 1
ATOM 650 C C . ALA A 1 85 ? -11.556 -3.202 -6.675 1.00 93.50 85 ALA A C 1
ATOM 652 O O . ALA A 1 85 ? -12.349 -4.132 -6.845 1.00 93.50 85 ALA A O 1
ATOM 653 N N . ILE A 1 86 ? -11.341 -2.633 -5.487 1.00 93.12 86 ILE A N 1
ATOM 654 C CA . ILE A 1 86 ? -11.982 -3.078 -4.237 1.00 93.12 86 ILE A CA 1
ATOM 655 C C . ILE A 1 86 ? -12.926 -2.034 -3.623 1.00 93.12 86 ILE A C 1
ATOM 657 O O . ILE A 1 86 ? -13.404 -2.241 -2.511 1.00 93.12 86 ILE A O 1
ATOM 661 N N . ASP A 1 87 ? -13.234 -0.936 -4.322 1.00 90.75 87 ASP A N 1
ATOM 662 C CA . ASP A 1 87 ? -14.054 0.177 -3.799 1.00 90.75 87 ASP A CA 1
ATOM 663 C C . ASP A 1 87 ? -15.450 -0.291 -3.373 1.00 90.75 87 ASP A C 1
ATOM 665 O O . ASP A 1 87 ? -15.993 0.162 -2.368 1.00 90.75 87 ASP A O 1
ATOM 669 N N . ASN A 1 88 ? -16.009 -1.238 -4.129 1.00 91.31 88 ASN A N 1
ATOM 670 C CA . ASN A 1 88 ? -17.342 -1.791 -3.911 1.00 91.31 88 ASN A CA 1
ATOM 671 C C . ASN A 1 88 ? -17.339 -3.018 -2.979 1.00 91.31 88 ASN A C 1
ATOM 673 O O . ASN A 1 88 ? -18.371 -3.673 -2.804 1.00 91.31 88 ASN A O 1
ATOM 677 N N . MET A 1 89 ? -16.196 -3.359 -2.373 1.00 90.75 89 MET A N 1
ATOM 678 C CA . MET A 1 89 ? -16.099 -4.491 -1.457 1.00 90.75 89 MET A CA 1
ATOM 679 C C . MET A 1 89 ? -16.825 -4.184 -0.142 1.00 90.75 89 MET A C 1
ATOM 681 O O . MET A 1 89 ? -16.362 -3.397 0.683 1.00 90.75 89 MET A O 1
ATOM 685 N N . VAL A 1 90 ?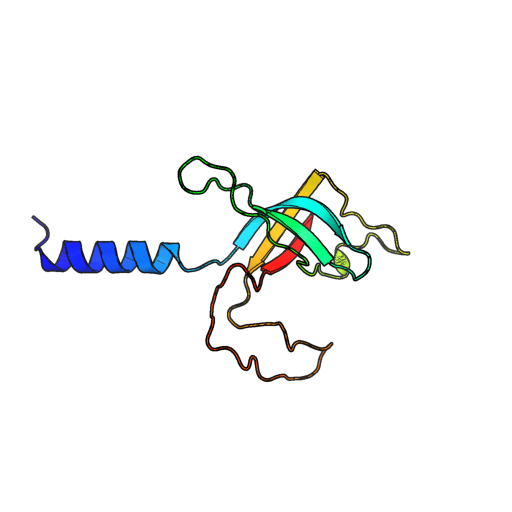 -17.944 -4.871 0.103 1.00 86.81 90 VAL A N 1
ATOM 686 C CA . VAL A 1 90 ? -18.722 -4.736 1.344 1.00 86.81 90 VAL A CA 1
ATOM 687 C C . VAL A 1 90 ? -18.837 -6.081 2.055 1.00 86.81 90 VAL A C 1
ATOM 689 O O . VAL A 1 90 ? -19.680 -6.928 1.739 1.00 86.81 90 VAL A O 1
ATOM 692 N N . GLY A 1 91 ? -17.998 -6.263 3.075 1.00 86.06 91 GLY A N 1
ATOM 693 C CA . GLY A 1 91 ? -17.962 -7.482 3.877 1.00 86.06 91 GLY A CA 1
ATOM 694 C C . GLY A 1 91 ? -17.589 -8.705 3.038 1.00 86.06 91 GLY A C 1
ATOM 695 O O . GLY A 1 91 ? -16.618 -8.679 2.295 1.00 86.06 91 GLY A O 1
ATOM 696 N N . ALA A 1 92 ? -18.359 -9.784 3.176 1.00 89.88 92 ALA A N 1
ATOM 697 C CA . ALA A 1 92 ? -18.115 -11.052 2.482 1.00 89.88 92 ALA A CA 1
ATOM 698 C C . ALA A 1 92 ? -19.006 -11.258 1.241 1.00 89.88 92 ALA A C 1
ATOM 700 O O . ALA A 1 92 ? -19.126 -12.378 0.746 1.00 89.88 92 ALA A O 1
ATOM 701 N N . LYS A 1 93 ? -19.700 -10.214 0.772 1.00 93.50 93 LYS A N 1
ATOM 702 C CA . LYS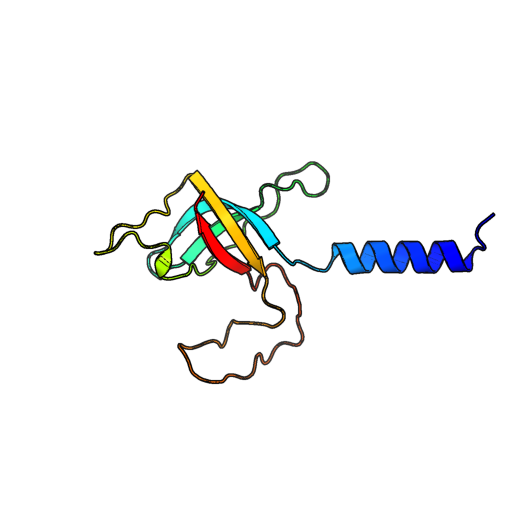 A 1 93 ? -20.601 -10.326 -0.381 1.00 93.50 93 LYS A CA 1
ATOM 703 C C . LYS A 1 93 ? -19.802 -10.298 -1.680 1.00 93.50 93 LYS A C 1
ATOM 705 O O . LYS A 1 93 ? -18.834 -9.552 -1.792 1.00 93.50 93 LYS A O 1
ATOM 710 N N . SER A 1 94 ? -20.245 -11.066 -2.672 1.00 93.94 94 SER A N 1
ATOM 711 C CA . SER A 1 94 ? -19.787 -10.882 -4.050 1.00 93.94 94 SER A CA 1
ATOM 712 C C . SER A 1 94 ? -20.138 -9.471 -4.521 1.00 93.94 94 SER A C 1
ATOM 714 O O . SER A 1 94 ? -21.221 -8.970 -4.214 1.00 93.94 94 SER A O 1
ATOM 716 N N . PHE A 1 95 ? -19.232 -8.847 -5.263 1.00 92.69 95 PHE A N 1
ATOM 717 C CA . PHE A 1 95 ? -19.405 -7.503 -5.802 1.00 92.69 95 PHE A CA 1
ATOM 718 C C . PHE A 1 95 ? -18.819 -7.429 -7.213 1.00 92.69 95 PHE A C 1
ATOM 720 O O . PHE A 1 95 ? -17.920 -8.201 -7.556 1.00 92.69 95 PHE A O 1
ATOM 727 N N . ASP A 1 96 ? -19.348 -6.516 -8.026 1.00 91.56 96 ASP A N 1
ATOM 728 C CA . ASP A 1 96 ? -18.729 -6.133 -9.291 1.00 91.56 96 ASP A CA 1
ATOM 729 C C . ASP A 1 96 ? -17.692 -5.033 -9.003 1.00 91.56 96 ASP A C 1
ATOM 731 O O . ASP A 1 96 ? -18.031 -4.038 -8.350 1.00 91.56 96 ASP A O 1
ATOM 735 N N . PRO A 1 97 ? -16.430 -5.196 -9.438 1.00 88.06 97 PRO A N 1
ATOM 736 C CA . PRO A 1 97 ? -15.426 -4.151 -9.313 1.00 88.06 97 PRO A CA 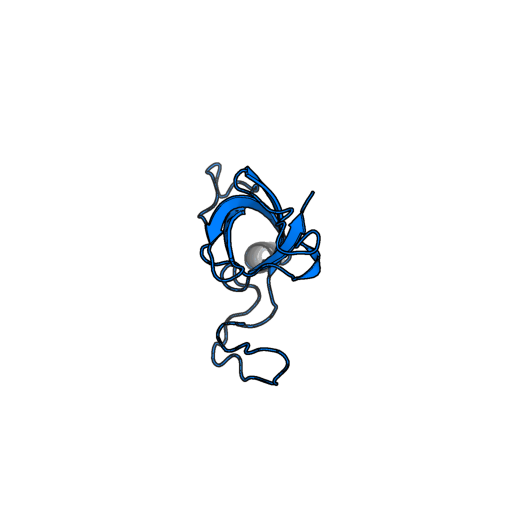1
ATOM 737 C C . PRO A 1 97 ? -15.810 -2.833 -9.999 1.00 88.06 97 PRO A C 1
ATOM 739 O O . PRO A 1 97 ? -15.271 -1.812 -9.596 1.00 88.06 97 PRO A O 1
ATOM 742 N N . GLU A 1 98 ? -16.676 -2.847 -11.028 1.00 87.06 98 GLU A N 1
ATOM 743 C CA . GLU A 1 98 ? -17.123 -1.715 -11.879 1.00 87.06 98 GLU A CA 1
ATOM 744 C C . GLU A 1 98 ? -16.013 -0.941 -12.622 1.00 87.06 98 GLU A C 1
ATOM 746 O O . GLU A 1 98 ? -16.251 -0.329 -13.664 1.00 87.06 98 GLU A O 1
ATOM 751 N N . PHE A 1 99 ? -14.773 -1.013 -12.146 1.00 86.06 99 PHE A N 1
ATOM 752 C CA . PHE A 1 99 ? -13.593 -0.407 -12.733 1.00 86.06 99 PHE A CA 1
ATOM 753 C C . PHE A 1 99 ? -12.734 -1.463 -13.435 1.00 86.06 99 PHE A C 1
ATOM 755 O O . PHE A 1 99 ? -12.493 -2.563 -12.933 1.00 86.06 99 PHE A O 1
ATOM 762 N N . SER A 1 100 ? -12.196 -1.104 -14.602 1.00 88.62 100 SER A N 1
ATOM 763 C CA . SER A 1 100 ? -11.313 -1.976 -15.387 1.00 88.62 100 SER A CA 1
ATOM 764 C C . SER A 1 100 ? -9.874 -2.036 -14.868 1.00 88.62 100 SER A C 1
ATOM 766 O O . SER A 1 100 ? -9.070 -2.790 -15.422 1.00 88.62 100 SER A O 1
ATOM 768 N N . ARG A 1 101 ? -9.539 -1.234 -13.849 1.00 88.31 101 ARG A N 1
ATOM 769 C CA . ARG A 1 101 ? -8.192 -1.152 -13.273 1.00 88.31 101 ARG A CA 1
ATOM 770 C C . ARG A 1 101 ? -7.749 -2.489 -12.681 1.00 88.31 101 ARG A C 1
ATOM 772 O O . ARG A 1 101 ? -8.566 -3.268 -12.183 1.00 88.31 101 ARG A O 1
ATOM 779 N N . ARG A 1 102 ? -6.448 -2.759 -12.784 1.00 89.69 102 ARG A N 1
ATOM 780 C CA . ARG A 1 102 ? -5.805 -3.982 -12.297 1.00 89.69 102 ARG A CA 1
ATOM 781 C C . ARG A 1 102 ? -4.438 -3.653 -11.738 1.00 89.69 102 ARG A C 1
ATOM 783 O O . ARG A 1 102 ? -3.735 -2.858 -12.355 1.00 89.69 102 ARG A O 1
ATOM 790 N N . HIS A 1 103 ? -4.075 -4.296 -10.629 1.00 90.19 103 HIS A N 1
ATOM 791 C CA . HIS A 1 103 ? -2.769 -4.130 -9.991 1.00 90.19 103 HIS A CA 1
ATOM 792 C C . HIS A 1 103 ? -2.416 -2.651 -9.763 1.00 90.19 103 HIS A C 1
ATOM 794 O O . HIS A 1 103 ? -1.274 -2.263 -9.960 1.00 90.19 103 HIS A O 1
ATOM 800 N N . GLU A 1 104 ? -3.391 -1.798 -9.419 1.00 90.31 104 GLU A N 1
ATOM 801 C CA . GLU A 1 104 ? -3.174 -0.358 -9.234 1.00 90.31 104 GLU A CA 1
ATOM 802 C C . GLU A 1 104 ? -2.874 -0.047 -7.761 1.00 90.31 104 GLU A C 1
ATOM 804 O O . GLU A 1 104 ? -3.413 -0.669 -6.846 1.00 90.31 104 GLU A O 1
ATOM 809 N N . ARG A 1 105 ? -2.059 0.985 -7.511 1.00 90.94 105 ARG A N 1
ATOM 810 C CA . ARG A 1 105 ? -1.675 1.411 -6.153 1.00 90.94 105 ARG A CA 1
ATOM 811 C C . ARG A 1 105 ? -2.851 1.716 -5.220 1.00 90.94 105 ARG A C 1
ATOM 813 O O . ARG A 1 105 ? -2.692 1.631 -4.006 1.00 90.94 105 ARG A O 1
ATOM 820 N N . LYS A 1 106 ? -3.998 2.117 -5.774 1.00 90.12 106 LYS A N 1
ATOM 821 C CA . LYS A 1 106 ? -5.203 2.473 -5.008 1.00 90.12 106 LYS A CA 1
ATOM 822 C C . LYS A 1 106 ? -5.865 1.269 -4.353 1.00 90.12 106 LYS A C 1
ATOM 824 O O . LYS A 1 106 ? -6.494 1.425 -3.316 1.00 90.12 106 LYS A O 1
ATOM 829 N N . ASP A 1 107 ? -5.680 0.082 -4.919 1.00 93.69 107 ASP A N 1
ATOM 830 C CA . ASP A 1 107 ? -6.292 -1.154 -4.435 1.00 93.69 107 ASP A CA 1
ATOM 831 C C . ASP A 1 107 ? -5.369 -1.886 -3.448 1.00 93.69 107 ASP A C 1
ATOM 833 O O . ASP A 1 107 ? -5.275 -3.113 -3.431 1.00 93.69 107 ASP A O 1
ATOM 837 N N . ALA A 1 108 ? -4.637 -1.113 -2.642 1.00 96.44 108 ALA A N 1
ATOM 838 C CA . ALA A 1 108 ? -3.739 -1.626 -1.622 1.00 96.44 108 ALA A CA 1
ATOM 839 C C . ALA A 1 108 ? -4.513 -2.136 -0.398 1.00 96.44 108 ALA A C 1
ATOM 841 O O . ALA A 1 108 ? -5.531 -1.575 0.002 1.00 96.44 108 ALA A O 1
ATOM 842 N N . VAL A 1 109 ? -3.971 -3.162 0.250 1.00 96.44 109 VAL A N 1
ATOM 843 C CA . VAL A 1 109 ? -4.429 -3.690 1.537 1.00 96.44 109 VAL A CA 1
ATOM 844 C C . VAL A 1 109 ? -3.208 -3.943 2.410 1.00 96.44 109 VAL A C 1
ATOM 846 O O . VAL A 1 109 ? -2.247 -4.585 1.981 1.00 96.44 109 VAL A O 1
ATOM 849 N N . ILE A 1 110 ? -3.239 -3.465 3.651 1.00 96.31 110 ILE A N 1
ATOM 850 C CA . ILE A 1 110 ? -2.201 -3.769 4.634 1.00 96.31 110 ILE A CA 1
ATOM 851 C C . ILE A 1 110 ? -2.462 -5.170 5.191 1.00 96.31 110 ILE A C 1
ATOM 853 O O . ILE A 1 110 ? -3.485 -5.421 5.836 1.00 96.31 110 ILE A O 1
ATOM 857 N N . VAL A 1 111 ? -1.520 -6.081 4.955 1.00 95.50 111 VAL A N 1
ATOM 858 C CA . VAL A 1 111 ? -1.651 -7.501 5.317 1.00 95.50 111 VAL A CA 1
ATOM 859 C C . VAL A 1 111 ? -0.761 -7.923 6.479 1.00 95.50 111 VAL A C 1
ATOM 861 O O . VAL A 1 111 ? -0.902 -9.042 6.954 1.00 95.50 111 VAL A O 1
ATOM 864 N N . GLY A 1 112 ? 0.128 -7.050 6.954 1.00 92.81 112 GLY A N 1
ATOM 865 C CA . GLY A 1 112 ? 0.978 -7.338 8.104 1.00 92.81 112 GLY A CA 1
ATOM 866 C C . GLY A 1 112 ? 1.724 -6.114 8.624 1.00 92.81 112 GLY A C 1
ATOM 867 O O . GLY A 1 112 ? 1.880 -5.113 7.920 1.00 92.81 112 GLY A O 1
ATOM 868 N N . VAL A 1 113 ? 2.191 -6.221 9.865 1.00 92.69 113 VAL A N 1
ATOM 869 C CA . VAL A 1 113 ? 3.069 -5.263 10.552 1.00 92.69 113 VAL A CA 1
ATOM 870 C C . VAL A 1 113 ? 4.350 -6.011 10.923 1.00 92.69 113 VAL A C 1
ATOM 872 O O . VAL A 1 113 ? 4.267 -7.183 11.291 1.00 92.69 113 VAL A O 1
ATOM 875 N N . PHE A 1 114 ? 5.506 -5.360 10.780 1.00 88.00 114 PHE A N 1
ATOM 876 C CA . PHE A 1 114 ? 6.812 -5.921 11.155 1.00 88.00 114 PHE A CA 1
ATOM 877 C C . PHE A 1 114 ? 7.082 -5.848 12.661 1.00 88.00 114 PHE A C 1
ATOM 879 O O . PHE A 1 114 ? 6.628 -4.866 13.296 1.00 88.00 114 PHE A O 1
#

Mean predicted aligned error: 5.59 Å

pLDDT: mean 89.75, std 9.4, range [53.41, 97.62]

Solvent-accessible surface area (backbone atoms only — not comparable to full-atom values): 6570 Å² total; per-residue (Å²): 130,82,52,74,66,55,55,52,54,49,49,52,51,51,59,53,53,74,59,55,43,55,66,47,52,25,32,28,73,38,74,49,96,84,57,21,28,26,31,28,47,68,59,62,51,96,86,39,81,35,75,71,42,73,68,30,40,51,49,74,87,50,42,70,52,95,90,42,58,71,68,48,65,68,36,49,30,35,33,39,29,34,72,44,42,54,87,59,64,58,86,91,55,90,67,72,48,93,50,90,57,52,19,40,80,85,31,38,33,36,75,44,70,119

Foldseek 3Di:
DPDPVSVVVVVVVVVVVVQQAFKFKWFFQADDPPQFTWIWGPDADPNHTHDIAPRAHEDPVCQPPDRRHVDDHGWIFMKGAAQAACPQPDPPDDDDSPDPDGNHPNRIYTYGTD

InterPro domains:
  IPR037026 Vgr protein, OB-fold domain superfamily [G3DSA:2.40.50.230] (21-112)

Organism: NCBI:txid29332

Secondary structure (DSSP, 8-state):
---HHHHHHHHHHHHHHHT---EEEEEEEEE-TTSEEEEEESSEETTEEPPPEEEEEB-GGGB-STT-BS--TT-EEEEEE-SS--TT--TTS-----S---S-GGGEEEEEE-